Protein AF-A0A378YIX6-F1 (afdb_monomer)

pLDDT: mean 78.06, std 11.57, range [43.5, 94.12]

Structure (mmCIF, N/CA/C/O backbone):
data_AF-A0A378YIX6-F1
#
_entry.id   AF-A0A378YIX6-F1
#
loop_
_atom_site.group_PDB
_atom_site.id
_atom_site.type_symbol
_atom_site.label_atom_id
_atom_site.label_alt_id
_atom_site.label_comp_id
_atom_site.label_asym_id
_atom_site.label_entity_id
_atom_site.label_seq_id
_atom_site.pdbx_PDB_ins_code
_atom_site.Cartn_x
_atom_site.Cartn_y
_atom_site.Cartn_z
_atom_site.occupancy
_atom_site.B_iso_or_equiv
_atom_site.auth_seq_id
_atom_site.auth_comp_id
_atom_site.auth_asym_id
_atom_site.auth_atom_id
_atom_site.pdbx_PDB_model_num
ATOM 1 N N . MET A 1 1 ? 13.009 -9.246 2.862 1.00 46.88 1 MET A N 1
ATOM 2 C CA . MET A 1 1 ? 14.067 -9.311 1.833 1.00 46.88 1 MET A CA 1
ATOM 3 C C . MET A 1 1 ? 14.345 -7.885 1.410 1.00 46.88 1 MET A C 1
ATOM 5 O O . MET A 1 1 ? 13.387 -7.159 1.196 1.00 46.88 1 MET A O 1
ATOM 9 N N . GLU A 1 2 ? 15.606 -7.465 1.378 1.00 54.41 2 GLU A N 1
ATOM 10 C CA . GLU A 1 2 ? 15.968 -6.155 0.821 1.00 54.41 2 GLU A CA 1
ATOM 11 C C . GLU A 1 2 ? 15.861 -6.215 -0.713 1.00 54.41 2 GLU A C 1
ATOM 13 O O . GLU A 1 2 ? 16.178 -7.261 -1.294 1.00 54.41 2 GLU A O 1
ATOM 18 N N . PRO A 1 3 ? 15.365 -5.159 -1.383 1.00 53.88 3 PRO A N 1
ATOM 19 C CA . PRO A 1 3 ? 15.176 -5.183 -2.828 1.00 53.88 3 PRO A CA 1
ATOM 20 C C . PRO A 1 3 ? 16.522 -5.327 -3.557 1.00 53.88 3 PRO A C 1
ATOM 22 O O . PRO A 1 3 ? 17.463 -4.586 -3.296 1.00 53.88 3 PRO A O 1
ATOM 25 N N . GLN A 1 4 ? 16.605 -6.277 -4.499 1.00 59.91 4 GLN A N 1
ATOM 26 C CA . GLN A 1 4 ? 17.788 -6.492 -5.357 1.00 59.91 4 GLN A CA 1
ATOM 27 C C . GLN A 1 4 ? 17.955 -5.420 -6.449 1.00 59.91 4 GLN A C 1
ATOM 29 O O . GLN A 1 4 ? 18.943 -5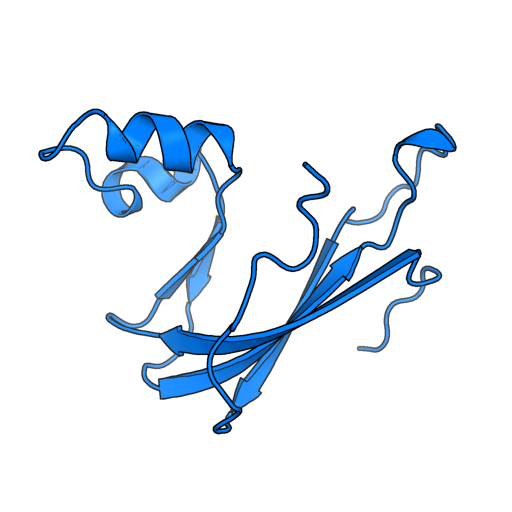.428 -7.180 1.00 59.91 4 GLN A O 1
ATOM 34 N N . PHE A 1 5 ? 16.998 -4.499 -6.560 1.00 64.06 5 PHE A N 1
ATOM 35 C CA . PHE A 1 5 ? 16.995 -3.407 -7.525 1.00 64.06 5 PHE A CA 1
ATOM 36 C C . PHE A 1 5 ? 17.201 -2.070 -6.800 1.00 64.06 5 PHE A C 1
ATOM 38 O O . PHE A 1 5 ? 16.701 -1.909 -5.681 1.00 64.06 5 PHE A O 1
ATOM 45 N N . PRO A 1 6 ? 17.925 -1.109 -7.403 1.00 75.88 6 PRO A N 1
ATOM 46 C CA . PRO A 1 6 ? 18.068 0.221 -6.826 1.00 75.88 6 PRO A CA 1
A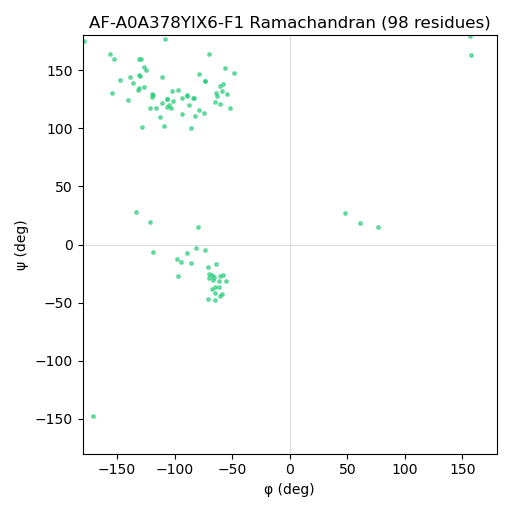TOM 47 C C . PRO A 1 6 ? 16.689 0.866 -6.648 1.00 75.88 6 PRO A C 1
ATOM 49 O O . PRO A 1 6 ? 15.866 0.859 -7.559 1.00 75.88 6 PRO A O 1
ATOM 52 N N . ILE A 1 7 ? 16.438 1.418 -5.461 1.00 81.69 7 ILE A N 1
ATOM 53 C CA . ILE A 1 7 ? 15.198 2.139 -5.168 1.00 81.69 7 ILE A CA 1
ATOM 54 C C . ILE A 1 7 ? 15.278 3.499 -5.863 1.00 81.69 7 ILE A C 1
ATOM 56 O O . ILE A 1 7 ? 16.091 4.336 -5.477 1.00 81.69 7 ILE A O 1
ATOM 60 N N . ALA A 1 8 ? 14.432 3.716 -6.868 1.00 81.94 8 ALA A N 1
ATOM 61 C CA . ALA A 1 8 ? 14.340 4.984 -7.590 1.00 81.94 8 ALA A CA 1
ATOM 62 C C . ALA A 1 8 ? 13.705 6.074 -6.715 1.00 81.94 8 ALA A C 1
ATOM 64 O O . ALA A 1 8 ? 14.208 7.188 -6.598 1.00 81.94 8 ALA A O 1
ATOM 65 N N . ARG A 1 9 ? 12.593 5.730 -6.057 1.00 83.88 9 ARG A N 1
ATOM 66 C CA . ARG A 1 9 ? 11.909 6.584 -5.080 1.00 83.88 9 ARG A CA 1
ATOM 67 C C . ARG A 1 9 ? 11.147 5.752 -4.061 1.00 83.88 9 ARG A C 1
ATOM 69 O O . ARG A 1 9 ? 10.820 4.590 -4.304 1.00 83.88 9 ARG A O 1
ATOM 76 N N . GLN A 1 10 ? 10.856 6.364 -2.919 1.00 86.81 10 GLN A N 1
ATOM 77 C CA . GLN A 1 10 ? 10.195 5.708 -1.798 1.00 86.81 10 GLN A CA 1
ATOM 78 C C . GLN A 1 10 ? 9.144 6.623 -1.168 1.00 86.81 10 GLN A C 1
ATOM 80 O O . GLN A 1 10 ? 9.335 7.835 -1.094 1.00 86.81 10 GLN A O 1
ATOM 85 N N . ALA A 1 11 ? 8.044 6.029 -0.718 1.00 86.31 11 ALA A N 1
ATOM 86 C CA . ALA A 1 11 ? 7.009 6.668 0.079 1.00 86.31 11 ALA A CA 1
ATOM 87 C C . ALA A 1 11 ? 6.784 5.835 1.340 1.00 86.31 11 ALA A C 1
ATOM 89 O O . ALA A 1 11 ? 6.720 4.608 1.261 1.00 86.31 11 ALA A O 1
ATOM 90 N N . ILE A 1 12 ? 6.676 6.491 2.495 1.00 86.94 12 ILE A N 1
ATOM 91 C CA . ILE A 1 12 ? 6.460 5.830 3.784 1.00 86.94 12 ILE A CA 1
ATOM 92 C C . ILE A 1 12 ? 5.327 6.536 4.514 1.00 86.94 12 ILE A C 1
ATOM 94 O O . ILE A 1 12 ? 5.339 7.761 4.629 1.00 86.94 12 ILE A O 1
ATOM 98 N N . GLY A 1 13 ? 4.385 5.766 5.045 1.00 87.06 13 GLY A N 1
ATOM 99 C CA . GLY A 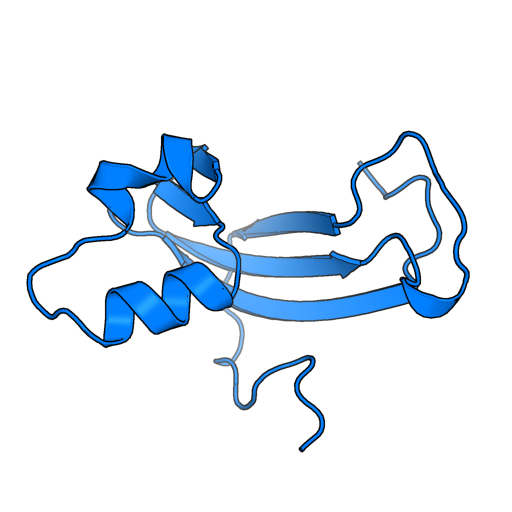1 13 ? 3.326 6.306 5.881 1.00 87.06 13 GLY A CA 1
ATOM 100 C C . GLY A 1 13 ? 2.370 5.239 6.402 1.00 87.06 13 GLY A C 1
ATOM 101 O O . GLY A 1 13 ? 2.505 4.055 6.077 1.00 87.06 13 GLY A O 1
ATOM 102 N N . PRO A 1 14 ? 1.419 5.637 7.255 1.00 89.94 14 PRO A N 1
ATOM 103 C CA . PRO A 1 14 ? 0.579 4.695 7.970 1.00 89.94 14 PRO A CA 1
ATOM 104 C C . PRO A 1 14 ? -0.535 4.152 7.083 1.00 89.94 14 PRO A C 1
ATOM 106 O O . PRO A 1 14 ? -1.105 4.865 6.254 1.00 89.94 14 PRO A O 1
ATOM 109 N N . ILE A 1 15 ? -0.895 2.899 7.321 1.00 90.00 15 ILE A N 1
ATOM 110 C CA . ILE A 1 15 ? -2.104 2.283 6.792 1.00 90.00 15 ILE A CA 1
ATOM 111 C C . ILE A 1 15 ? -2.792 1.477 7.889 1.00 90.00 15 ILE A C 1
ATOM 113 O O . 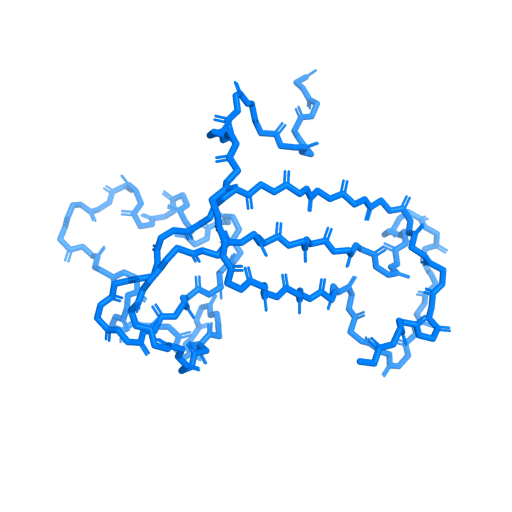ILE A 1 15 ? -2.135 0.784 8.665 1.00 90.00 15 ILE A O 1
ATOM 117 N N . THR A 1 16 ? -4.118 1.561 7.932 1.00 90.69 16 THR A N 1
ATOM 118 C CA . THR A 1 16 ? -4.949 0.730 8.805 1.00 90.69 16 THR A CA 1
ATOM 119 C C . THR A 1 16 ? -5.617 -0.336 7.954 1.00 90.69 16 THR A C 1
ATOM 121 O O . THR A 1 16 ? -6.376 -0.028 7.033 1.00 90.69 16 THR A O 1
ATOM 124 N N . VAL A 1 17 ? -5.338 -1.594 8.269 1.00 91.06 17 VAL A N 1
ATOM 125 C CA . VAL A 1 17 ? -5.933 -2.748 7.599 1.00 91.06 17 VAL A CA 1
ATOM 126 C C . VAL A 1 17 ? -7.212 -3.113 8.328 1.00 91.06 17 VAL A C 1
ATOM 128 O O . VAL A 1 17 ? -7.229 -3.292 9.549 1.00 91.06 17 VAL A O 1
ATOM 131 N N . THR A 1 18 ? -8.293 -3.230 7.567 1.00 88.56 18 THR A N 1
ATOM 132 C CA . THR A 1 18 ? -9.600 -3.645 8.075 1.00 88.56 18 THR A CA 1
ATOM 133 C C . THR A 1 18 ? -10.105 -4.818 7.246 1.00 88.56 18 THR A C 1
ATOM 135 O O . THR A 1 18 ? -9.734 -4.964 6.087 1.00 88.56 18 THR A O 1
ATOM 138 N N . LYS A 1 19 ? -10.945 -5.671 7.842 1.00 89.00 19 LYS A N 1
ATOM 139 C CA . LYS A 1 19 ? -11.493 -6.887 7.209 1.00 89.00 19 LYS A CA 1
ATOM 140 C C . LYS A 1 19 ? -10.456 -7.940 6.768 1.00 89.00 19 LYS A C 1
ATOM 142 O O . LYS A 1 19 ? -10.806 -8.840 6.017 1.00 89.00 19 LYS A O 1
ATOM 147 N N . GLY A 1 20 ? -9.231 -7.894 7.287 1.00 91.69 20 GLY A N 1
ATOM 148 C CA . GLY A 1 20 ? -8.218 -8.930 7.077 1.00 91.69 20 GLY A CA 1
ATOM 149 C C . GLY A 1 20 ? -7.538 -8.894 5.706 1.00 91.69 20 GLY A C 1
ATOM 150 O O . GLY A 1 20 ? -6.909 -9.879 5.320 1.00 91.69 20 GLY A O 1
ATOM 151 N N . GLU A 1 21 ? -7.669 -7.793 4.964 1.00 90.06 21 GLU A N 1
ATOM 152 C CA . GLU A 1 21 ? -7.122 -7.675 3.616 1.00 90.06 21 GLU A CA 1
ATOM 153 C C . GLU A 1 21 ? -6.678 -6.244 3.298 1.00 90.06 21 GLU A C 1
ATOM 155 O O . GLU A 1 21 ? -7.339 -5.265 3.651 1.00 90.06 21 GLU A O 1
ATOM 160 N N . LEU A 1 22 ? -5.558 -6.135 2.585 1.00 89.44 22 LEU A N 1
ATOM 161 C CA . LEU A 1 22 ? -5.115 -4.921 1.917 1.00 89.44 22 LEU A CA 1
ATOM 162 C C . LEU A 1 22 ? -5.308 -5.075 0.407 1.00 89.44 22 LEU A C 1
ATOM 164 O O . LEU A 1 22 ? -4.763 -5.994 -0.197 1.00 89.44 22 LEU A O 1
ATOM 168 N N . ILE A 1 23 ? -6.033 -4.145 -0.209 1.00 87.00 23 ILE A N 1
ATOM 169 C CA . ILE A 1 23 ? -6.247 -4.126 -1.657 1.00 87.00 23 ILE A CA 1
ATOM 170 C C . ILE A 1 23 ? -5.316 -3.092 -2.285 1.00 87.00 23 ILE A C 1
ATOM 172 O O . ILE A 1 23 ? -5.353 -1.912 -1.932 1.00 87.00 23 ILE A O 1
ATOM 176 N N . VAL A 1 24 ? -4.498 -3.536 -3.236 1.00 85.25 24 VAL A N 1
ATOM 177 C CA . VAL A 1 24 ? -3.620 -2.677 -4.034 1.00 85.25 24 VAL A CA 1
ATOM 178 C C . VAL A 1 24 ? -4.199 -2.575 -5.437 1.00 85.25 24 VAL A C 1
ATOM 180 O O . VAL A 1 24 ? -4.306 -3.581 -6.131 1.00 85.25 24 VAL A O 1
ATOM 183 N N . VAL A 1 25 ? -4.565 -1.367 -5.855 1.00 84.12 25 VAL A N 1
ATOM 184 C CA . VAL A 1 25 ? -5.115 -1.072 -7.187 1.00 84.12 25 VAL A CA 1
ATOM 185 C C . VAL A 1 25 ? -4.360 0.081 -7.828 1.00 84.12 25 VAL A C 1
ATOM 187 O O . VAL A 1 25 ? -3.714 0.877 -7.142 1.00 84.12 25 VAL A O 1
ATOM 190 N N . ASN A 1 26 ? -4.446 0.181 -9.151 1.00 77.69 26 ASN A N 1
ATOM 191 C CA . ASN A 1 26 ? -3.937 1.350 -9.853 1.00 77.69 26 ASN A CA 1
ATOM 192 C C . ASN A 1 26 ? -4.821 2.593 -9.572 1.00 77.69 26 ASN A C 1
ATOM 194 O O . ASN A 1 26 ? -5.953 2.500 -9.085 1.00 77.69 26 ASN A O 1
ATOM 198 N N . TYR A 1 27 ? -4.294 3.778 -9.884 1.00 78.56 27 TYR A N 1
ATOM 199 C CA . TYR A 1 27 ? -5.009 5.037 -9.654 1.00 78.56 27 TYR A CA 1
ATOM 200 C C . TYR A 1 27 ? -6.276 5.172 -10.513 1.00 78.56 27 TYR A C 1
ATOM 202 O O . TYR A 1 27 ? -7.286 5.675 -10.033 1.00 78.56 27 TYR A O 1
ATOM 210 N N . GLU A 1 28 ? -6.251 4.694 -11.757 1.00 78.19 28 GLU A N 1
ATOM 211 C CA . GLU A 1 28 ? -7.388 4.792 -12.682 1.00 78.19 28 GLU A CA 1
ATOM 212 C C . GLU A 1 28 ? -8.628 4.077 -12.128 1.00 78.19 28 GLU A C 1
ATOM 214 O O . GLU A 1 28 ? -9.720 4.645 -12.104 1.00 78.19 28 GLU A O 1
ATOM 219 N N . ILE A 1 29 ? -8.450 2.878 -11.576 1.00 78.06 29 ILE A N 1
ATOM 220 C CA . ILE A 1 29 ? -9.516 2.113 -10.926 1.00 78.06 29 ILE A CA 1
ATOM 221 C C . ILE A 1 29 ? -10.012 2.831 -9.676 1.00 78.06 29 ILE A C 1
ATOM 223 O O . ILE A 1 29 ? -11.221 2.917 -9.469 1.00 78.06 29 ILE A O 1
ATOM 227 N N . LEU A 1 30 ? -9.110 3.396 -8.867 1.00 79.25 30 LEU A N 1
ATOM 228 C CA . LEU A 1 30 ? -9.510 4.181 -7.699 1.00 79.25 30 LEU A CA 1
ATOM 229 C C . LEU A 1 30 ? -10.387 5.376 -8.108 1.00 79.25 30 LEU A C 1
ATOM 231 O O . LEU A 1 30 ? -11.402 5.645 -7.467 1.00 79.25 30 LEU A O 1
ATOM 235 N N . THR A 1 31 ? -10.026 6.071 -9.191 1.00 81.31 31 THR A N 1
ATOM 236 C CA . THR A 1 31 ? -10.825 7.193 -9.703 1.00 81.31 31 THR A CA 1
ATOM 237 C C . THR A 1 31 ? -12.167 6.750 -10.267 1.00 81.31 31 THR A C 1
ATOM 239 O O . THR A 1 31 ? -13.162 7.429 -10.033 1.00 81.31 31 THR A O 1
ATOM 242 N N . MET A 1 32 ? -12.216 5.609 -10.959 1.00 79.00 32 MET A N 1
ATOM 243 C CA . MET A 1 32 ? -13.451 5.043 -11.498 1.00 79.00 32 MET A CA 1
ATOM 244 C C . MET A 1 32 ? -14.407 4.640 -10.373 1.00 79.00 32 MET A C 1
ATOM 246 O O . MET A 1 32 ? -15.568 5.033 -10.392 1.00 79.00 32 MET A O 1
ATOM 250 N N . ALA A 1 33 ? -13.915 3.936 -9.353 1.00 77.38 33 ALA A N 1
ATOM 251 C CA . ALA A 1 33 ? -14.724 3.554 -8.199 1.00 77.38 33 ALA A CA 1
ATOM 252 C C . ALA A 1 33 ? -15.260 4.778 -7.440 1.00 77.38 33 ALA A C 1
ATOM 254 O O . ALA A 1 33 ? -16.405 4.789 -7.005 1.00 77.38 33 ALA A O 1
ATOM 255 N N . GLY A 1 34 ? -14.475 5.858 -7.351 1.00 80.00 34 GLY A N 1
ATOM 256 C CA . GLY A 1 34 ? -14.928 7.115 -6.751 1.00 80.00 34 GLY A CA 1
ATOM 257 C C . GLY A 1 34 ? -16.082 7.804 -7.495 1.00 80.00 34 GLY A C 1
ATOM 258 O O . GLY A 1 34 ? -16.729 8.675 -6.917 1.00 80.00 34 GLY A O 1
ATOM 259 N N . GLN A 1 35 ? -16.356 7.441 -8.754 1.00 82.44 35 GLN A N 1
ATOM 260 C CA . GLN A 1 35 ? -17.474 7.987 -9.534 1.00 82.44 35 GLN A CA 1
ATOM 261 C C . GLN A 1 35 ? -18.799 7.249 -9.295 1.00 82.44 35 GLN A C 1
ATOM 263 O O . GLN A 1 35 ? -19.852 7.784 -9.642 1.00 82.44 35 GLN A O 1
ATOM 268 N N . PHE A 1 36 ? -18.766 6.049 -8.707 1.00 80.69 36 PHE A N 1
ATOM 269 C CA . PHE A 1 36 ? -19.941 5.202 -8.509 1.00 80.69 36 PHE A CA 1
ATOM 270 C C . PHE A 1 36 ? -20.041 4.766 -7.044 1.00 80.69 36 PHE A C 1
ATOM 272 O O . PHE A 1 36 ? -19.373 3.827 -6.626 1.00 80.69 36 PHE A O 1
ATOM 279 N N . GLU A 1 37 ? -20.919 5.413 -6.271 1.00 73.75 37 GLU A N 1
ATOM 280 C CA . GLU A 1 37 ? -21.083 5.156 -4.826 1.00 73.75 37 GLU A CA 1
ATOM 281 C C . GLU A 1 37 ? -21.434 3.694 -4.483 1.00 73.75 37 GLU A C 1
ATOM 283 O O . GLU A 1 37 ? -21.102 3.225 -3.396 1.00 73.75 37 GLU A O 1
ATOM 288 N N . ASP A 1 38 ? -22.056 2.965 -5.415 1.00 75.62 38 ASP A N 1
ATOM 289 C CA . ASP A 1 38 ? -22.462 1.565 -5.236 1.00 75.62 38 ASP A CA 1
ATOM 290 C C . ASP A 1 38 ? -21.382 0.541 -5.643 1.00 75.62 38 ASP A C 1
ATOM 292 O O . ASP A 1 38 ? -21.569 -0.661 -5.443 1.00 75.62 38 ASP A O 1
ATOM 296 N N . GLN A 1 39 ? -20.263 0.975 -6.237 1.00 71.00 39 GLN A N 1
ATOM 297 C CA . GLN A 1 39 ? -19.186 0.068 -6.639 1.00 71.00 39 GLN A CA 1
ATOM 298 C C . GLN A 1 39 ? -18.119 -0.043 -5.553 1.00 71.00 39 GLN A C 1
ATOM 300 O O . GLN A 1 39 ? -17.340 0.877 -5.303 1.00 71.00 39 GLN A O 1
ATOM 305 N N . CYS A 1 40 ? -18.032 -1.224 -4.947 1.00 72.06 40 CYS A N 1
ATOM 306 C CA . CYS A 1 40 ? -16.935 -1.556 -4.054 1.00 72.06 40 CYS A CA 1
ATOM 307 C C . CYS A 1 40 ? -15.771 -2.178 -4.837 1.00 72.06 40 CYS A C 1
ATOM 309 O O . CYS A 1 40 ? -15.937 -3.169 -5.547 1.00 72.06 40 CYS A O 1
ATOM 311 N N . ILE A 1 41 ? -14.569 -1.630 -4.643 1.00 74.50 41 ILE A N 1
ATOM 312 C CA . ILE A 1 41 ? -13.323 -2.121 -5.263 1.00 74.50 41 ILE A CA 1
ATOM 313 C C . ILE A 1 41 ? -13.013 -3.572 -4.844 1.00 74.50 41 ILE A C 1
ATOM 315 O O . ILE A 1 41 ? -12.378 -4.313 -5.590 1.00 74.50 41 ILE A O 1
ATOM 319 N N . ASP A 1 42 ? -13.473 -3.998 -3.664 1.00 73.06 42 ASP A N 1
ATOM 320 C CA . ASP A 1 42 ? -13.223 -5.339 -3.123 1.00 73.06 42 ASP A CA 1
ATOM 321 C C . ASP A 1 42 ? -13.898 -6.469 -3.915 1.00 73.06 42 ASP A C 1
ATOM 323 O O . ASP A 1 42 ? -13.331 -7.557 -4.010 1.00 73.06 42 ASP A O 1
ATOM 327 N N . GLY A 1 43 ? -15.053 -6.212 -4.536 1.00 71.44 43 GLY A N 1
ATOM 328 C CA . GLY A 1 43 ? -15.788 -7.195 -5.335 1.00 71.44 43 GLY A CA 1
ATOM 329 C C . GLY A 1 43 ? -15.114 -7.557 -6.661 1.00 71.44 43 GLY A C 1
ATOM 330 O O . GLY A 1 43 ? -15.306 -8.663 -7.161 1.00 71.44 43 GLY A O 1
ATOM 331 N N . GLU A 1 44 ? -14.297 -6.655 -7.209 1.00 71.12 44 GLU A N 1
ATOM 332 C CA . GLU A 1 44 ? -13.625 -6.820 -8.508 1.00 71.12 44 GLU A CA 1
ATOM 333 C C . GLU A 1 44 ? -12.090 -6.742 -8.382 1.00 71.12 44 GLU A C 1
ATOM 335 O O . GLU A 1 44 ? -11.372 -6.551 -9.364 1.00 71.12 44 GLU A O 1
ATOM 340 N N . LYS A 1 45 ? -11.553 -6.934 -7.168 1.00 71.50 45 LYS A N 1
ATOM 341 C CA . LYS A 1 45 ? -10.111 -6.843 -6.877 1.00 71.50 45 LYS A CA 1
ATOM 342 C C . LYS A 1 45 ? -9.241 -7.759 -7.747 1.00 71.50 45 LYS A C 1
ATOM 344 O O . LYS A 1 45 ? -8.129 -7.370 -8.087 1.00 71.50 45 LYS A O 1
ATOM 349 N N . ASP A 1 46 ? -9.757 -8.920 -8.155 1.00 69.19 46 ASP A N 1
ATOM 350 C CA . ASP A 1 46 ? -9.043 -9.884 -9.008 1.00 69.19 46 ASP A CA 1
ATOM 351 C C . ASP A 1 46 ? -8.878 -9.392 -10.457 1.00 69.19 46 ASP A C 1
ATOM 353 O O . ASP A 1 46 ? -8.024 -9.883 -11.192 1.00 69.19 46 ASP A O 1
ATOM 357 N N . TRP A 1 47 ? -9.693 -8.419 -10.874 1.00 69.44 47 TRP A N 1
ATOM 358 C CA . TRP A 1 47 ? -9.658 -7.823 -12.211 1.00 69.44 47 TRP A CA 1
ATOM 359 C C . TRP A 1 47 ? -8.851 -6.527 -12.244 1.00 69.44 47 TRP A C 1
ATOM 361 O O . TRP A 1 47 ? -8.297 -6.167 -13.282 1.00 69.44 47 TRP A O 1
ATOM 371 N N . TYR A 1 48 ? -8.779 -5.829 -11.111 1.00 69.06 48 TYR A N 1
ATOM 372 C CA . TYR A 1 48 ? -8.270 -4.461 -11.047 1.00 69.06 48 TYR A CA 1
ATOM 373 C C . TYR A 1 48 ? -7.033 -4.265 -10.173 1.00 69.06 48 TYR A C 1
ATOM 375 O O . TYR A 1 48 ? -6.470 -3.166 -10.141 1.00 69.06 48 TYR A O 1
ATOM 383 N N . GLY A 1 49 ? -6.606 -5.292 -9.445 1.00 74.69 49 GLY A N 1
ATOM 384 C CA . GLY A 1 49 ? -5.535 -5.144 -8.480 1.00 74.69 49 GLY A CA 1
ATOM 385 C C . GLY A 1 49 ? -5.027 -6.451 -7.902 1.00 74.69 49 GLY A C 1
ATOM 386 O O . GLY A 1 49 ? -4.940 -7.483 -8.564 1.00 74.69 49 GLY A O 1
ATOM 387 N N . SER A 1 50 ? -4.605 -6.376 -6.648 1.00 80.69 50 SER A N 1
ATOM 388 C CA . SER A 1 50 ? -4.130 -7.516 -5.878 1.00 80.69 50 SER A CA 1
ATOM 389 C C . SER A 1 50 ? -4.620 -7.408 -4.441 1.00 80.69 50 SER A C 1
ATOM 391 O O . SER A 1 50 ? -4.381 -6.404 -3.767 1.00 80.69 50 SER A O 1
ATOM 393 N N . GLY A 1 51 ? -5.313 -8.451 -3.988 1.00 84.75 51 GLY A N 1
ATOM 394 C CA . GLY A 1 51 ? -5.665 -8.649 -2.589 1.00 84.75 51 GLY A CA 1
ATOM 395 C C . GLY A 1 51 ? -4.504 -9.285 -1.833 1.00 84.75 51 GLY A C 1
ATOM 396 O O . GLY A 1 51 ? -3.970 -10.313 -2.248 1.00 84.75 51 GLY A O 1
ATOM 397 N N . ILE A 1 52 ? -4.087 -8.659 -0.738 1.00 87.12 52 ILE A N 1
ATOM 398 C CA . ILE A 1 52 ? -3.039 -9.152 0.152 1.00 87.12 52 ILE A CA 1
ATOM 399 C C . ILE A 1 52 ? -3.704 -9.497 1.481 1.00 87.12 52 ILE A C 1
ATOM 401 O O . ILE A 1 52 ? -4.120 -8.601 2.218 1.00 87.12 52 ILE A O 1
ATOM 405 N N . GLU A 1 53 ? -3.790 -10.789 1.798 1.00 90.69 53 GLU A N 1
ATOM 406 C CA . GLU A 1 53 ? -4.255 -11.241 3.111 1.00 90.69 53 GLU A CA 1
ATOM 407 C C . GLU A 1 53 ? -3.323 -10.710 4.202 1.00 90.69 53 GLU A C 1
ATOM 409 O O . GLU A 1 53 ? -2.114 -10.962 4.202 1.00 90.69 53 GLU A O 1
ATOM 414 N N . LEU A 1 54 ? -3.889 -9.950 5.136 1.00 92.12 54 LEU A N 1
ATOM 415 C CA . LEU A 1 54 ? -3.122 -9.252 6.154 1.00 92.12 54 LEU A CA 1
ATOM 416 C C . LEU A 1 54 ? -3.991 -9.018 7.394 1.00 92.12 54 LEU A C 1
ATOM 418 O O . LEU A 1 54 ? -5.108 -8.525 7.258 1.00 92.12 54 LEU A O 1
ATOM 422 N N . PRO A 1 55 ? -3.526 -9.346 8.614 1.00 94.12 55 PRO A N 1
ATOM 423 C CA . PRO A 1 55 ? -4.323 -9.137 9.816 1.00 94.12 55 PRO A CA 1
ATOM 424 C C . PRO A 1 55 ? -4.780 -7.686 9.985 1.00 94.12 55 PRO A C 1
ATOM 426 O O . PRO A 1 55 ? -4.105 -6.746 9.574 1.00 94.12 55 PRO A O 1
ATOM 429 N N . ASN A 1 56 ? -5.921 -7.506 10.651 1.00 93.88 56 ASN A N 1
ATOM 430 C CA . ASN A 1 56 ? -6.362 -6.173 11.048 1.00 93.88 56 ASN A CA 1
ATOM 431 C C . ASN A 1 56 ? -5.332 -5.534 11.979 1.00 93.88 56 ASN A C 1
ATOM 433 O O . ASN A 1 56 ? -4.865 -6.174 12.924 1.00 93.88 56 ASN A O 1
ATOM 437 N N . GLY A 1 57 ? -5.046 -4.259 11.750 1.00 93.50 57 GLY A N 1
ATOM 438 C CA . GLY A 1 57 ? -4.110 -3.505 12.569 1.00 93.50 57 GLY A CA 1
ATOM 439 C C . GLY A 1 57 ? -3.517 -2.318 11.833 1.00 93.50 57 GLY A C 1
ATOM 440 O O . GLY A 1 57 ? -3.811 -2.077 10.659 1.00 93.50 57 GLY A O 1
ATOM 441 N N . ASP A 1 58 ? -2.667 -1.595 12.551 1.00 93.44 58 ASP A N 1
ATOM 442 C CA . ASP A 1 58 ? -1.941 -0.450 12.026 1.00 93.44 58 ASP A CA 1
ATOM 443 C C . ASP A 1 58 ? -0.533 -0.860 11.596 1.00 93.44 58 ASP A C 1
ATOM 445 O O . ASP A 1 58 ? 0.198 -1.558 12.311 1.00 93.44 58 ASP A O 1
ATOM 449 N N . TYR A 1 59 ? -0.168 -0.421 10.397 1.00 92.81 59 TYR A N 1
ATOM 450 C CA . TYR A 1 59 ? 1.097 -0.736 9.761 1.00 92.81 59 T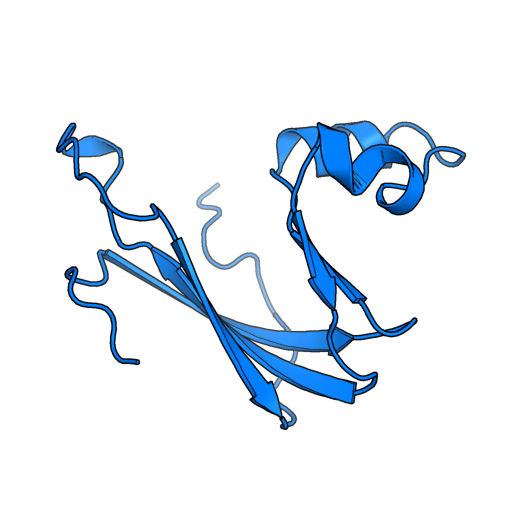YR A CA 1
ATOM 451 C C . TYR A 1 59 ? 1.771 0.534 9.262 1.00 92.81 59 TYR A C 1
ATOM 453 O O . TYR A 1 59 ? 1.139 1.448 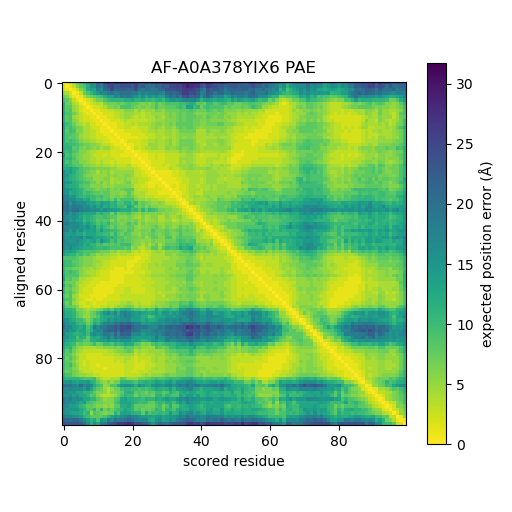8.732 1.00 92.81 59 TYR A O 1
ATOM 461 N N . VAL A 1 60 ? 3.095 0.537 9.337 1.00 91.25 60 VAL A N 1
ATOM 462 C CA . VAL A 1 60 ? 3.948 1.411 8.545 1.00 91.25 60 VAL A CA 1
ATOM 463 C C . VAL A 1 60 ? 4.110 0.764 7.179 1.00 91.25 60 VAL A C 1
ATOM 465 O O . VAL A 1 60 ? 4.731 -0.295 7.052 1.00 91.25 60 VAL A O 1
ATOM 468 N N . CYS A 1 61 ? 3.512 1.392 6.171 1.00 89.75 61 CYS A N 1
ATOM 469 C CA . CYS A 1 61 ? 3.622 0.988 4.784 1.00 89.75 61 CYS A CA 1
ATOM 470 C C . CYS A 1 61 ? 4.747 1.759 4.110 1.00 89.75 61 CYS A C 1
ATOM 472 O O . CYS A 1 61 ? 4.767 2.989 4.110 1.00 89.75 61 CYS A O 1
ATOM 474 N N . THR A 1 62 ? 5.655 1.010 3.505 1.00 90.12 62 THR A N 1
ATOM 475 C CA . THR A 1 62 ? 6.735 1.527 2.683 1.00 90.12 62 THR A CA 1
ATOM 476 C C . THR A 1 62 ? 6.533 1.025 1.262 1.00 90.12 62 THR A C 1
ATOM 478 O O . THR A 1 62 ? 6.586 -0.181 1.015 1.00 90.12 62 THR A O 1
ATOM 481 N N . VAL A 1 63 ? 6.329 1.952 0.330 1.00 88.94 63 VAL A N 1
ATOM 482 C CA . VAL A 1 63 ? 6.257 1.674 -1.106 1.00 88.94 63 VAL A CA 1
ATOM 483 C C . VAL A 1 63 ? 7.573 2.113 -1.735 1.00 88.94 63 VAL A C 1
ATOM 485 O O . VAL A 1 63 ? 7.923 3.292 -1.700 1.00 8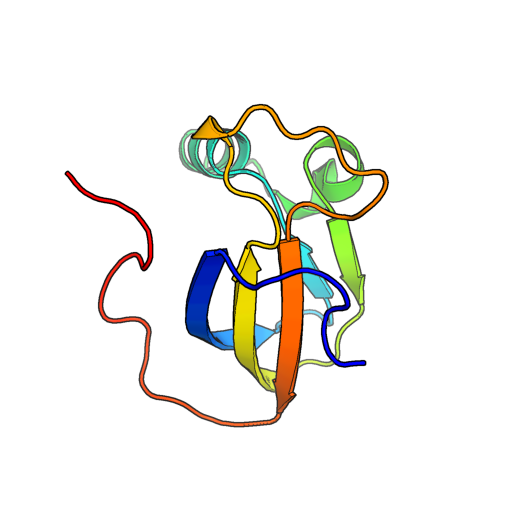8.94 63 VAL A O 1
ATOM 488 N N . SER A 1 64 ? 8.312 1.168 -2.303 1.00 87.88 64 SER A N 1
ATOM 489 C CA . SER A 1 64 ? 9.572 1.412 -3.005 1.00 87.88 64 SER A CA 1
ATOM 490 C C . SER A 1 64 ? 9.376 1.149 -4.489 1.00 87.88 64 SER A C 1
ATOM 492 O O . SER A 1 64 ? 9.026 0.036 -4.870 1.00 87.88 64 SER A O 1
ATOM 494 N N . GLN A 1 65 ? 9.623 2.152 -5.325 1.00 85.31 65 GLN A N 1
ATOM 495 C CA . GLN A 1 65 ? 9.672 1.964 -6.768 1.00 85.31 65 GLN A CA 1
ATOM 496 C C . GLN A 1 65 ? 11.061 1.470 -7.167 1.00 85.31 65 GLN A C 1
ATOM 498 O O . GLN A 1 65 ? 12.069 2.084 -6.812 1.00 85.31 65 GLN A O 1
ATOM 503 N N . LEU A 1 66 ? 11.102 0.348 -7.877 1.00 83.62 66 LEU A N 1
ATOM 504 C CA . LEU A 1 66 ? 12.326 -0.364 -8.243 1.00 83.62 66 LEU A CA 1
ATOM 505 C C . LEU A 1 66 ? 12.800 -0.041 -9.667 1.00 83.62 66 LEU A C 1
ATOM 507 O O . LEU A 1 66 ? 13.942 -0.338 -10.017 1.00 83.62 66 LEU A O 1
ATOM 511 N N . THR A 1 67 ? 11.951 0.609 -10.464 1.00 75.25 67 THR A N 1
ATOM 512 C CA . THR A 1 67 ? 12.247 1.048 -11.831 1.00 75.25 67 THR A CA 1
ATOM 513 C C . THR A 1 67 ? 11.873 2.491 -12.086 1.00 75.25 67 THR A C 1
ATOM 515 O O . THR A 1 67 ? 10.771 2.927 -11.774 1.00 75.25 67 THR A O 1
ATOM 518 N N . GLU A 1 68 ? 12.766 3.236 -12.735 1.00 69.25 68 GLU A N 1
ATOM 519 C CA . GLU A 1 68 ? 12.416 4.529 -13.324 1.00 69.25 68 GLU A CA 1
ATOM 520 C C . GLU A 1 68 ? 11.688 4.294 -14.656 1.00 69.25 68 GLU A C 1
ATOM 522 O O . GLU A 1 68 ? 12.311 3.776 -15.590 1.00 69.25 68 GLU A O 1
ATOM 527 N N . PRO A 1 69 ? 10.402 4.678 -14.789 1.00 63.97 69 PRO A N 1
ATOM 528 C CA . PRO A 1 69 ? 9.634 4.438 -16.012 1.00 63.97 69 PRO A CA 1
ATOM 529 C C . PRO A 1 69 ? 10.267 5.154 -17.212 1.00 63.97 69 PRO A C 1
ATOM 531 O O . PRO A 1 69 ? 10.238 4.662 -18.337 1.00 63.97 69 PRO A O 1
ATOM 534 N N . GLU A 1 70 ? 10.899 6.300 -16.952 1.00 66.31 70 GLU A N 1
ATOM 535 C CA . GLU A 1 70 ? 11.550 7.158 -17.944 1.00 66.31 70 GLU A CA 1
ATOM 536 C C . GLU A 1 70 ? 12.789 6.514 -18.578 1.00 66.31 70 GLU A C 1
ATOM 538 O O . GLU A 1 70 ? 13.125 6.806 -19.725 1.00 66.31 70 GLU A O 1
ATOM 543 N N . LEU A 1 71 ? 13.458 5.595 -17.873 1.00 61.34 71 LEU A N 1
ATOM 544 C CA . LEU A 1 71 ? 14.693 4.987 -18.363 1.00 61.34 71 LEU A CA 1
ATOM 545 C C . LEU A 1 71 ? 14.460 3.847 -19.362 1.00 61.34 71 LEU A C 1
ATOM 547 O O . LEU A 1 71 ? 15.441 3.316 -19.884 1.00 61.34 71 LEU A O 1
ATOM 551 N N . SER A 1 72 ? 13.203 3.471 -19.649 1.00 58.47 72 SER A N 1
ATOM 552 C CA . SER A 1 72 ? 12.842 2.383 -20.583 1.00 58.47 72 SER A CA 1
ATOM 553 C C . SER A 1 72 ? 13.639 1.088 -20.349 1.00 58.47 72 SER A C 1
ATOM 555 O O . SER A 1 72 ? 13.888 0.311 -21.273 1.00 58.47 72 SER A O 1
ATOM 557 N N . ARG A 1 73 ? 14.101 0.864 -19.114 1.00 60.41 73 ARG A N 1
ATOM 558 C CA . ARG A 1 73 ? 14.854 -0.331 -18.743 1.00 60.41 73 ARG A CA 1
ATOM 559 C C . ARG A 1 73 ? 13.848 -1.409 -18.393 1.00 60.41 73 ARG A C 1
ATOM 561 O O . ARG A 1 73 ? 13.299 -1.417 -17.298 1.00 60.41 73 ARG A O 1
ATOM 568 N N . THR A 1 74 ? 13.613 -2.316 -19.330 1.00 62.38 74 THR A N 1
ATOM 569 C CA . THR A 1 74 ? 12.882 -3.552 -19.054 1.00 62.38 74 THR A CA 1
ATOM 570 C C . THR A 1 74 ? 13.704 -4.397 -18.083 1.00 62.38 74 THR A C 1
ATOM 572 O O . THR A 1 74 ? 14.858 -4.717 -18.375 1.00 62.38 74 THR A O 1
ATOM 575 N N . HIS A 1 75 ? 13.129 -4.738 -16.934 1.00 66.44 75 HIS A N 1
ATOM 576 C CA . HIS A 1 75 ? 13.691 -5.703 -15.994 1.00 66.44 75 HIS A CA 1
ATOM 577 C C . HIS A 1 75 ? 12.660 -6.800 -15.725 1.00 66.44 75 HIS A C 1
ATOM 579 O O . HIS A 1 75 ? 11.462 -6.542 -15.770 1.00 66.44 75 HIS A O 1
ATOM 585 N N . ASP A 1 76 ? 13.125 -8.010 -15.423 1.00 68.88 76 ASP A N 1
ATOM 586 C CA . ASP A 1 76 ? 12.258 -9.173 -15.170 1.00 68.88 76 ASP A CA 1
ATOM 587 C C . ASP A 1 76 ? 11.664 -9.182 -13.741 1.00 68.88 76 ASP A C 1
ATOM 589 O O . ASP A 1 76 ? 11.213 -10.216 -13.250 1.00 68.88 76 ASP A O 1
ATOM 593 N N . GLY A 1 77 ? 11.729 -8.053 -13.026 1.00 71.25 77 GLY A N 1
ATOM 594 C CA . GLY A 1 77 ? 11.300 -7.922 -11.634 1.00 71.25 77 GLY A CA 1
ATOM 595 C C . GLY A 1 77 ? 10.008 -7.116 -11.475 1.00 71.25 77 GLY A C 1
ATOM 596 O O . GLY A 1 77 ? 9.477 -6.593 -12.448 1.00 71.25 77 GLY A O 1
ATOM 597 N N . PRO A 1 78 ? 9.493 -6.996 -10.241 1.00 77.31 78 PRO A N 1
ATOM 598 C CA . PRO A 1 78 ? 8.340 -6.149 -9.964 1.00 77.31 78 PRO A CA 1
ATOM 599 C C . PRO A 1 78 ? 8.721 -4.663 -10.010 1.00 77.31 78 PRO A C 1
ATOM 601 O O . PRO A 1 78 ? 9.751 -4.277 -9.456 1.00 77.31 78 PRO A O 1
ATOM 604 N N . ASP A 1 79 ? 7.850 -3.819 -10.567 1.00 78.75 79 ASP A N 1
ATOM 605 C CA . ASP A 1 79 ? 8.056 -2.360 -10.604 1.00 78.75 79 ASP A CA 1
ATOM 606 C C . ASP A 1 79 ? 8.039 -1.719 -9.206 1.00 78.75 79 ASP A C 1
ATOM 608 O O . ASP A 1 79 ? 8.685 -0.698 -8.953 1.00 78.75 79 ASP A O 1
ATOM 612 N N . PHE A 1 80 ? 7.308 -2.336 -8.273 1.00 83.25 80 PHE A N 1
ATOM 613 C CA . PHE A 1 80 ? 7.140 -1.859 -6.906 1.00 83.25 80 PHE A CA 1
ATOM 614 C C . PHE A 1 80 ? 7.383 -2.967 -5.886 1.00 83.25 80 PHE A C 1
ATOM 616 O O . PHE A 1 80 ? 7.015 -4.125 -6.079 1.00 83.25 80 PHE A O 1
ATOM 623 N N . HIS A 1 81 ? 7.944 -2.579 -4.746 1.00 88.12 81 HIS A N 1
ATOM 624 C CA . HIS A 1 81 ? 8.046 -3.403 -3.553 1.00 88.12 81 HIS A CA 1
ATOM 625 C C . HIS A 1 81 ? 7.285 -2.744 -2.403 1.00 88.12 81 HIS A C 1
ATOM 627 O O . HIS A 1 81 ? 7.503 -1.574 -2.087 1.00 88.12 81 HIS A O 1
ATOM 633 N N . LEU A 1 82 ? 6.407 -3.522 -1.773 1.00 88.88 82 LEU A N 1
ATOM 634 C CA . LEU A 1 82 ? 5.607 -3.125 -0.621 1.00 88.88 82 LEU A CA 1
ATOM 635 C C . LEU A 1 82 ? 6.151 -3.802 0.634 1.00 88.88 82 LEU A C 1
ATOM 637 O O . LEU A 1 82 ? 6.254 -5.026 0.694 1.00 88.88 82 LEU A O 1
ATOM 641 N N . GLN A 1 83 ? 6.462 -3.006 1.651 1.00 91.44 83 GLN A N 1
ATOM 642 C CA . GLN A 1 83 ? 6.834 -3.497 2.971 1.00 91.44 83 GLN A CA 1
ATOM 643 C C . GLN A 1 83 ? 5.847 -2.977 4.012 1.00 91.44 83 GLN A C 1
ATOM 645 O O . GLN A 1 83 ? 5.592 -1.779 4.090 1.00 91.44 83 GLN A O 1
ATOM 650 N N . LEU A 1 84 ? 5.321 -3.893 4.824 1.00 90.94 84 LEU A N 1
ATOM 651 C CA . LEU A 1 84 ? 4.344 -3.609 5.871 1.00 90.94 84 LEU A CA 1
ATOM 652 C C . LEU A 1 84 ? 4.926 -4.065 7.206 1.00 90.94 84 LEU A C 1
ATOM 654 O O . LEU A 1 84 ? 5.223 -5.245 7.391 1.00 90.94 84 LEU A O 1
ATOM 658 N N . ILE A 1 85 ? 5.121 -3.122 8.124 1.00 92.56 85 ILE A N 1
ATOM 659 C CA . ILE A 1 85 ? 5.652 -3.385 9.467 1.00 92.56 85 ILE A CA 1
ATOM 660 C C . ILE A 1 85 ? 4.598 -2.937 10.481 1.00 92.56 85 ILE A C 1
ATOM 662 O O . ILE A 1 85 ? 4.173 -1.789 10.390 1.00 92.56 85 ILE A O 1
ATOM 666 N N . PRO A 1 86 ? 4.173 -3.780 11.440 1.00 93.44 86 PRO A N 1
ATOM 667 C CA . PRO A 1 86 ? 3.248 -3.350 12.487 1.00 93.44 86 PRO A CA 1
ATOM 668 C C . PRO A 1 86 ? 3.775 -2.115 13.226 1.00 93.44 86 PRO A C 1
ATOM 670 O O . PRO A 1 86 ? 4.925 -2.107 13.672 1.00 93.44 86 PRO A O 1
ATOM 673 N N . GLY A 1 87 ? 2.949 -1.081 13.363 1.00 88.75 87 GLY A N 1
ATOM 674 C CA . GLY A 1 87 ? 3.331 0.142 14.061 1.00 88.75 87 GLY A CA 1
ATOM 675 C C . GLY A 1 87 ? 2.519 1.366 13.660 1.00 88.75 87 GLY A C 1
ATOM 676 O O . GLY A 1 87 ? 1.878 1.404 12.613 1.00 88.75 87 GLY A O 1
ATOM 677 N N . GLU A 1 88 ? 2.597 2.394 14.501 1.00 80.19 88 GLU A N 1
ATOM 678 C CA . GLU A 1 88 ? 1.930 3.676 14.291 1.00 80.19 88 GLU A CA 1
ATOM 679 C C . GLU A 1 88 ? 2.933 4.723 13.787 1.00 80.19 88 GLU A C 1
ATOM 681 O O . GLU A 1 88 ? 4.022 4.892 14.339 1.00 80.19 88 GLU A O 1
ATOM 686 N N . THR A 1 89 ? 2.563 5.446 12.730 1.00 68.88 89 THR A N 1
ATOM 687 C CA . THR A 1 89 ? 3.309 6.599 12.197 1.00 68.88 89 THR A CA 1
ATOM 688 C C . THR A 1 89 ? 2.361 7.779 11.979 1.00 68.88 89 THR A C 1
ATOM 690 O O . THR A 1 89 ? 1.143 7.585 11.921 1.00 68.88 89 THR A O 1
ATOM 693 N N . PRO A 1 90 ? 2.869 9.024 11.896 1.00 71.31 90 PRO A N 1
ATOM 694 C CA . PRO A 1 90 ? 2.029 10.177 11.586 1.00 71.31 90 PRO A CA 1
ATOM 695 C C . PRO A 1 90 ? 1.316 9.993 10.241 1.00 71.31 90 PRO A C 1
ATOM 697 O O . PRO A 1 90 ? 1.917 9.523 9.279 1.00 71.31 90 PRO A O 1
ATOM 700 N N . LYS A 1 91 ? 0.030 10.369 10.191 1.00 73.69 91 LYS A N 1
ATOM 701 C CA . LYS A 1 91 ? -0.830 10.272 8.997 1.00 73.69 91 LYS A CA 1
ATOM 702 C C . LYS A 1 91 ? -0.150 10.851 7.757 1.00 73.69 91 LYS A C 1
ATOM 704 O O . LYS A 1 91 ? 0.559 11.849 7.864 1.00 73.69 91 LYS A O 1
ATOM 709 N N . TRP A 1 92 ? -0.452 10.281 6.588 1.00 70.81 92 TRP A N 1
ATOM 710 C CA . TRP A 1 92 ? -0.122 10.904 5.307 1.00 70.81 92 TRP A CA 1
ATOM 711 C C . TRP A 1 92 ? -0.644 12.345 5.297 1.00 70.81 92 TRP A C 1
ATOM 713 O O . TRP A 1 92 ? -1.845 12.577 5.439 1.00 70.81 92 TRP A O 1
ATOM 723 N N . THR A 1 93 ? 0.263 13.311 5.181 1.00 67.25 93 THR A N 1
ATOM 724 C CA . THR A 1 93 ? -0.071 14.743 5.129 1.00 67.25 93 THR A CA 1
ATOM 725 C C . THR A 1 93 ? -0.201 15.258 3.698 1.00 67.25 93 THR A C 1
ATOM 727 O O . THR A 1 93 ? -0.768 16.327 3.485 1.00 67.25 93 THR A O 1
ATOM 730 N N . SER A 1 94 ? 0.290 14.496 2.721 1.00 66.88 94 SER A N 1
ATOM 731 C CA . SER A 1 94 ? 0.173 14.766 1.291 1.00 66.88 94 SER A CA 1
ATOM 732 C C . SER A 1 94 ? 0.308 13.470 0.489 1.00 66.88 94 SER A C 1
ATOM 734 O O . SER A 1 94 ? 0.778 12.446 0.994 1.00 66.88 94 SER A O 1
ATOM 736 N N . THR A 1 95 ? -0.095 13.511 -0.779 1.00 69.31 95 THR A N 1
ATOM 737 C CA . THR A 1 95 ? 0.239 12.472 -1.757 1.00 69.31 95 THR A CA 1
ATOM 738 C C . THR A 1 95 ? 1.749 12.429 -1.957 1.00 69.31 95 THR A C 1
ATOM 740 O O . THR A 1 95 ? 2.364 13.457 -2.230 1.00 69.31 95 THR A O 1
ATOM 743 N N . ALA A 1 96 ? 2.351 11.247 -1.832 1.00 67.06 96 ALA A N 1
ATOM 744 C CA . ALA A 1 96 ? 3.807 11.121 -1.849 1.00 67.06 96 ALA A CA 1
ATOM 745 C C . ALA A 1 96 ? 4.446 11.381 -3.224 1.00 67.06 96 ALA A C 1
ATOM 747 O O . ALA A 1 96 ? 5.590 11.817 -3.277 1.00 67.06 96 ALA A O 1
ATOM 748 N N . TRP A 1 97 ? 3.729 11.108 -4.321 1.00 70.38 97 TRP A N 1
ATOM 749 C CA . TRP A 1 97 ? 4.280 11.110 -5.687 1.00 70.38 97 TRP A CA 1
ATOM 750 C C . TRP A 1 97 ? 3.409 11.854 -6.709 1.00 70.38 97 TRP A C 1
ATOM 752 O O . TRP A 1 97 ? 3.411 11.504 -7.887 1.00 70.38 97 TRP A O 1
ATOM 762 N N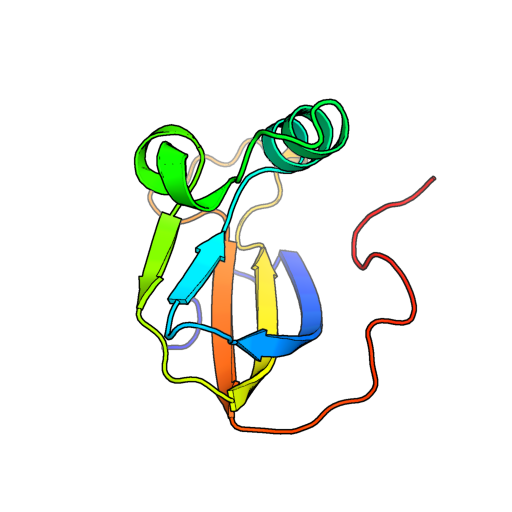 . PHE A 1 98 ? 2.645 12.850 -6.259 1.00 60.25 98 PHE A N 1
ATOM 763 C CA . PHE A 1 98 ? 1.866 13.712 -7.147 1.00 60.25 98 PHE A CA 1
ATOM 764 C C . PHE A 1 98 ? 2.506 15.102 -7.154 1.00 60.25 98 PHE A C 1
ATOM 766 O O . PHE A 1 98 ? 2.329 15.858 -6.200 1.00 60.25 98 PHE A O 1
ATOM 773 N N . ASP A 1 99 ? 3.263 15.410 -8.205 1.00 53.47 99 ASP A N 1
ATOM 774 C CA . ASP A 1 99 ? 3.646 16.786 -8.515 1.00 53.47 99 ASP A CA 1
ATOM 775 C C . ASP A 1 99 ? 2.529 17.374 -9.389 1.00 53.47 99 ASP A C 1
ATOM 777 O O . ASP A 1 99 ? 2.186 16.806 -10.428 1.00 53.47 99 ASP A O 1
ATOM 781 N N . LEU A 1 100 ? 1.900 18.450 -8.908 1.00 43.50 100 LEU A N 1
ATOM 782 C CA . LEU A 1 100 ? 0.892 19.227 -9.641 1.00 43.50 100 LEU A CA 1
ATOM 783 C C . LEU A 1 100 ? 1.526 20.042 -10.772 1.00 43.50 100 LEU A C 1
ATOM 785 O O . LEU A 1 1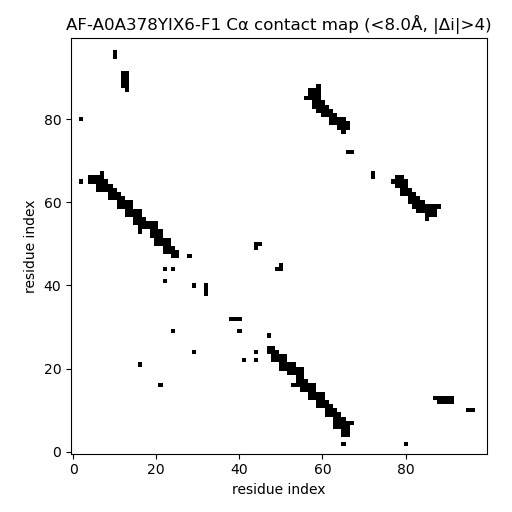00 ? 2.582 20.666 -10.516 1.00 43.50 100 LEU A O 1
#

Radius of gyration: 14.88 Å; Cα contacts (8 Å, |Δi|>4): 147; chains: 1; bounding box: 40×30×35 Å

Organism: NCBI:txid1823

Secondary structure (DSSP, 8-state):
---SS--SEEEEEEEEEBTTEEEEE-HHHHHHHTT-TT--GGGGHHHHEEEEE--SEEEEEEEEE-S-GGGT---SS-SEEEEEEES--PPP-S-TT---

Mean predicted aligned error: 8.23 Å

Foldseek 3Di:
DPDPADFPDKDKAKDFDDPQKDQDFDVVVVVVQVVPVPDDCVVCSVPTTDIDGHDGAMWIKMKTQRDDVVVVDDDPDDRIDIDTHGDHDDHDPDDPPDDD

Solvent-accessible surface area (backbone atoms only — not comparable to full-atom values): 6310 Å² total; per-residue (Å²): 133,82,76,95,49,67,69,70,48,74,41,76,33,45,45,76,35,55,95,39,40,44,79,48,62,53,68,70,59,54,54,53,39,73,75,35,94,88,52,60,66,78,84,48,26,89,81,58,44,45,77,41,84,37,72,62,46,47,19,35,36,35,44,31,30,40,55,58,79,87,71,73,70,86,66,100,65,70,59,61,47,80,46,78,42,84,41,88,55,72,69,72,88,65,74,85,86,70,85,131

Sequence (100 aa):
MEPQFPIARQAIGPITVTKGELIVVNYEILTMAGQFEDQCIDGEKDWYGSGIELPNGDYVCTVSQLTEPELSRTHDGPDFHLQLIPGETPKWTSTAWFDL

=== Feature glossary ===
Legend for the data blocks above and below:

— What the protein is —

The amino-acid sequence is the protein's primary structure: the linear order of residues from the N-terminus to the C-terminus, written in one-letter code. Everything else here — the 3D coordinates, the secondary structure, the domain annotations — is ultimately a consequence of this string.

Functional annotations link the protein to curated databases. InterPro entries identify conserved domains and families by matching the sequence against member-database signatures (Pfam, PROSITE, CDD, …). Gene Ontology (GO) terms describe molecular function, biological process, and cellular component in a controlled vocabulary. CATH places the structure in a hierarchical fold classification (Class/Architecture/Topology/Homologous-superfamily). The organism is the source species.

— Where its atoms are —

Atomic coordinates in PDBx/mmCIF format — the same representation the Protein Data Bank distributes. Each line of the _atom_site loop places one backbone atom in Cartesian space (units: ångströms, origin: arbitrary).

The six renders are orthographic views along the three Cartesian axes in both directions. Representation (cartoon, sticks, or surface) and color scheme (sequence-rainbow or by-chain) vary across proteins so the training set covers all the common visualization conventions.

— Local backbone conformation —

Eight-state secondary structure (DSSP): H is the canonical α-helix, G the tighter 3₁₀-helix, I the wider π-helix; E/B are β-structure, T and S are turns and bends, and '-' is everything else. DSSP derives these from the pattern of main-chain N–H···O=C hydrogen bonds, not from the sequence.

Three-state secondary structure (P-SEA) collapses the eight DSSP classes into helix (a), strand (b), and coil (c). P-SEA assigns these from Cα geometry alone — distances and angles — without requiring backbone oxygens, so it works on any Cα trace.

φ (phi) and ψ (psi) are the two rotatable backbone dihedrals per residue: φ is the C(i-1)–N–Cα–C torsion, ψ is the N–Cα–C–N(i+1) torsion, both in degrees on (−180°, 180°]. α-helical residues cluster near (−60°, −45°); β-strand residues near (−120°, +130°). A Ramachandran plot is simply a scatter of (φ, ψ) for every residue.

— Global shape and packing —

The geometric summary reports three shape descriptors. Rg (radius of gyration) measures how spread out the Cα atoms are about their centre of mass; compact globular proteins have small Rg, elongated or unfolded ones large. Cα contacts (<8 Å, |i−j|>4) count long-range residue pairs in spatial proximity — high for tightly packed folds, near zero for rods or random coil. The bounding-box extents give the protein's footprint along x, y, z in Å.

SASA measures how much of the protein is reachable by solvent. It is computed by rolling a water-sized probe over the atomic surface and summing the exposed area (Å²). Per-residue SASA distinguishes core (buried, low SASA) from surface (exposed, high SASA) residues; total SASA is a whole-molecule size measure.

Plot images: a contact map (which residues are close in 3D, as an N×N binary image), a Ramachandran scatter (backbone torsion angles, revealing secondary-structure composition at a glance), and — for AlphaFold structures — a PAE heatmap (pairwise prediction confidence).

— Structural neighborhood —

A 3Di character summarizes, for each residue, the relative orientation of the Cα frame of its nearest spatial neighbor. Because it encodes fold topology rather than chemistry, 3Di alignments detect remote structural similarity that sequence alignment misses.

The Foldseek neighbor list gives the closest experimentally determined structures in the PDB, ranked by structural alignment. TM-score near 1 means near-identical fold; near 0.3 means only rough topology match. This is how one finds what a novel AlphaFold prediction most resembles in the solved-structure universe.

— Confidence and disorder —

For AlphaFold models, the B-factor field carries pLDDT — the model's own estimate of local accuracy on a 0–100 scale. Regions with pLDDT<50 should be treated as essentially unmodeled; they often correspond to intrinsically disordered segments.

Crystallographic B-factors measure how much each atom's electron density is smeared out, in Å². They rise in mobile loops and surface residues and fall in the buried interior. In AlphaFold models this column is repurposed to hold pLDDT instead.

Predicted Aligned Error (PAE) is an AlphaFold confidence matrix: entry (i, j) is the expected error in the position of residue j, in ångströms, when the prediction is superimposed on the true structure at residue i. Low PAE within a block of residues means that block is internally rigid and well-predicted; high PAE between two blocks means their relative placement is uncertain even if each block individually is confident.